Protein AF-F3UEP3-F1 (afdb_monomer)

Organism: NCBI:txid888820

pLDDT: mean 78.16, std 15.45, range [28.45, 93.31]

Radius of gyration: 14.1 Å; Cα contacts (8 Å, |Δi|>4): 152; chains: 1; bounding box: 35×31×40 Å

Nearest PDB structures (foldseek):
  2rez-assembly1_A  TM=4.048E-01  e=1.517E-01  Streptomyces glaucescens
  3tl1-assembly2_B  TM=3.187E-01  e=1.119E-01  Streptomyces coelicolor
  3uid-assembly2_B  TM=3.712E-01  e=2.467E-01  Mycolicibacterium smegmatis MC2 155
  1xfs-assembly1_A  TM=3.760E-01  e=1.062E+00  Nitrosomonas europaea ATCC 19718
  2k5g-assembly1_A  TM=3.538E-01  e=1.727E+00  Bordetella parapertussis

Solvent-accessible surface area (backbone atoms only — not comparable to full-atom values): 6669 Å² total; per-residue (Å²): 138,61,89,79,73,74,69,78,57,55,70,89,88,66,74,79,47,76,49,75,49,78,54,93,56,100,81,65,69,64,65,60,58,53,52,50,50,54,54,61,48,69,78,68,38,96,80,46,46,76,53,73,38,80,91,68,43,32,40,31,40,24,41,67,80,54,100,91,41,69,34,63,41,36,41,39,33,54,47,76,57,98,88,43,48,31,43,39,37,40,36,28,72,65,60,21,54,75,72,58,40,52,68,57,50,66,72,75,109

Foldseek 3Di:
DDPVVPPQPDPPPFDKDKDKAWDDDPPDDCLVVLVVLVVVLVVPCPQWDKDDDVPQSKIFTWGDPDPVDIHTAKIWGWDADPNTTMIMIMHGVVSCVVRVVVVVVVVVD

Sequence (109 aa):
MSSKDFNFNLKRGYPRFRLTVIWDTDTGSLRRLFKNLKQAISTRVDSFEIYDNVRDDVFTLAKVFNEYDSLNIIFFQLSTYGGEQLIRIDFNPNTLKEFGGMKVWRQLI

Secondary structure (DSSP, 8-state):
--GGG------TTPPPEEEEEEE--SS--HHHHHHHHHHHHHTS-TT-EEEEEGGGTEEEEEEEEETTEEEEEEEEEEEEETTEEEEEEEE-HHHHHHTTTHHHHTTT-

Structure (mmCIF, N/CA/C/O backbone):
data_AF-F3UEP3-F1
#
_entry.id   AF-F3UEP3-F1
#
loop_
_atom_site.group_PDB
_atom_site.id
_atom_site.type_symbol
_atom_site.label_atom_id
_atom_site.label_alt_id
_atom_site.label_comp_id
_atom_si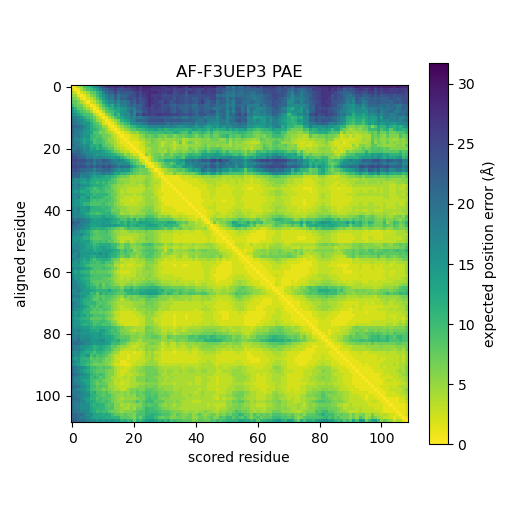te.label_asym_id
_atom_site.label_entity_id
_atom_site.label_seq_id
_atom_site.pdbx_PDB_ins_code
_atom_site.Cartn_x
_atom_s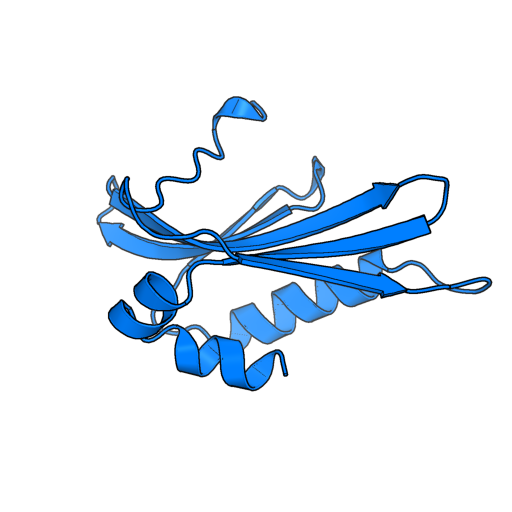ite.Cartn_y
_atom_site.Cartn_z
_atom_site.occupancy
_atom_site.B_iso_or_equiv
_atom_site.auth_seq_id
_atom_site.auth_comp_id
_atom_site.auth_asym_id
_atom_site.auth_atom_id
_atom_site.pdbx_PDB_model_num
ATOM 1 N N . MET A 1 1 ? 9.336 18.190 4.644 1.00 36.84 1 MET A N 1
ATOM 2 C CA . MET A 1 1 ? 8.780 17.731 3.355 1.00 36.84 1 MET A CA 1
ATOM 3 C C . MET A 1 1 ? 7.299 18.038 3.335 1.00 36.84 1 MET A C 1
ATOM 5 O O . MET A 1 1 ? 6.635 17.845 4.349 1.00 36.84 1 MET A O 1
ATOM 9 N N . SER A 1 2 ? 6.833 18.644 2.249 1.00 28.45 2 SER A N 1
ATOM 10 C CA . SER A 1 2 ? 5.456 19.109 2.088 1.00 28.45 2 SER A CA 1
ATOM 11 C C . SER A 1 2 ? 4.629 17.977 1.481 1.00 28.45 2 SER A C 1
ATOM 13 O O . SER A 1 2 ? 5.124 17.237 0.641 1.00 28.45 2 SER A O 1
ATOM 15 N N . SER A 1 3 ? 3.352 17.864 1.851 1.00 37.12 3 SER A N 1
ATOM 16 C CA . SER A 1 3 ? 2.377 16.899 1.302 1.00 37.12 3 SER A CA 1
ATOM 17 C C . SER A 1 3 ? 2.288 16.896 -0.244 1.00 37.12 3 SER A C 1
ATOM 19 O O . SER A 1 3 ? 1.768 15.955 -0.839 1.00 37.12 3 SER A O 1
ATOM 21 N N . LYS A 1 4 ? 2.856 17.914 -0.907 1.00 36.19 4 LYS A N 1
ATOM 22 C CA . LYS A 1 4 ? 2.969 18.037 -2.367 1.00 36.19 4 LYS A CA 1
ATOM 23 C C . LYS A 1 4 ? 4.040 17.143 -3.014 1.00 36.19 4 LYS A C 1
ATOM 25 O O . LYS A 1 4 ? 4.029 17.019 -4.234 1.00 36.19 4 LYS A O 1
ATOM 30 N N . ASP A 1 5 ? 4.903 16.495 -2.231 1.00 38.44 5 ASP A N 1
ATOM 31 C CA . ASP A 1 5 ? 5.998 15.666 -2.759 1.00 38.44 5 ASP A CA 1
ATOM 32 C C . ASP A 1 5 ? 5.579 14.201 -3.026 1.00 38.44 5 ASP A C 1
ATOM 34 O O . ASP A 1 5 ? 6.301 13.455 -3.681 1.00 38.44 5 ASP A O 1
ATOM 38 N N . PHE A 1 6 ? 4.369 13.786 -2.621 1.00 41.50 6 PHE A N 1
ATOM 39 C CA . PHE A 1 6 ? 3.786 12.486 -2.996 1.00 41.50 6 PHE A CA 1
ATOM 40 C C . PHE A 1 6 ? 3.061 12.573 -4.345 1.00 41.50 6 PHE A C 1
ATOM 42 O O . PHE A 1 6 ? 1.867 12.278 -4.465 1.00 41.50 6 PHE A O 1
ATOM 49 N N . ASN A 1 7 ? 3.775 12.997 -5.388 1.00 38.66 7 ASN A N 1
ATOM 50 C CA . ASN A 1 7 ? 3.246 12.920 -6.744 1.00 38.66 7 ASN A CA 1
ATOM 51 C C . ASN A 1 7 ? 3.116 11.445 -7.144 1.00 38.66 7 ASN A C 1
ATOM 53 O O . ASN A 1 7 ? 4.092 10.750 -7.413 1.00 38.66 7 ASN A O 1
ATOM 57 N N . PHE A 1 8 ? 1.873 10.962 -7.174 1.00 46.38 8 PHE A N 1
ATOM 58 C CA . PHE A 1 8 ? 1.491 9.698 -7.793 1.00 46.38 8 PHE A CA 1
ATOM 59 C C . PHE A 1 8 ? 1.740 9.760 -9.298 1.00 46.38 8 PHE A C 1
ATOM 61 O O . PHE A 1 8 ? 0.816 9.962 -10.084 1.00 46.38 8 PHE A O 1
ATOM 68 N N . ASN A 1 9 ? 2.987 9.559 -9.711 1.00 43.84 9 ASN A N 1
ATOM 69 C CA . ASN A 1 9 ? 3.338 9.389 -11.113 1.00 43.84 9 ASN A CA 1
ATOM 70 C C . ASN A 1 9 ? 2.995 7.969 -11.571 1.00 43.84 9 ASN A C 1
ATOM 72 O O . ASN A 1 9 ? 3.860 7.231 -12.013 1.00 43.84 9 ASN A O 1
ATOM 76 N N . LEU A 1 10 ? 1.725 7.562 -11.491 1.00 50.81 10 LEU A N 1
ATOM 77 C CA . LEU A 1 10 ? 1.262 6.485 -12.367 1.00 50.81 10 LEU A CA 1
ATOM 78 C C . LEU A 1 10 ? 1.393 7.004 -13.806 1.00 50.81 10 LEU A C 1
ATOM 80 O O . LEU A 1 10 ? 1.010 8.148 -14.069 1.00 50.81 10 LEU A O 1
ATOM 84 N N . LYS A 1 11 ? 1.924 6.193 -14.733 1.00 47.88 11 LYS A N 1
ATOM 85 C CA . LYS A 1 11 ? 1.931 6.523 -16.171 1.00 47.88 11 LYS A CA 1
ATOM 86 C C . LYS A 1 11 ? 0.551 7.094 -16.549 1.00 47.88 11 LYS A C 1
ATOM 88 O O . LYS A 1 11 ? -0.472 6.449 -16.301 1.00 47.88 11 LYS A O 1
ATOM 93 N N . ARG A 1 12 ? 0.510 8.319 -17.096 1.00 49.84 12 ARG A N 1
ATOM 94 C CA . ARG A 1 12 ? -0.744 8.971 -17.519 1.00 49.84 12 ARG A CA 1
ATOM 95 C C . ARG A 1 12 ? -1.525 8.011 -18.428 1.00 49.84 12 ARG A C 1
ATOM 97 O O . ARG A 1 12 ? -0.960 7.492 -19.384 1.00 49.84 12 ARG A O 1
ATOM 104 N N . GLY A 1 13 ? -2.802 7.777 -18.118 1.00 54.41 13 GLY A N 1
ATOM 105 C CA . GLY A 1 13 ? -3.711 6.968 -18.942 1.00 54.41 13 GLY A CA 1
ATOM 106 C C . GLY A 1 13 ? -4.062 5.576 -18.410 1.00 54.41 13 GLY A C 1
ATOM 107 O O . GLY A 1 13 ? -4.949 4.940 -18.971 1.00 54.41 13 GLY A O 1
ATOM 108 N N . TYR A 1 14 ? -3.447 5.098 -17.324 1.00 57.09 14 TYR A N 1
ATOM 109 C CA . TYR A 1 14 ? -3.846 3.816 -16.739 1.00 57.09 14 TYR A CA 1
ATOM 110 C C . TYR A 1 14 ? -4.927 3.971 -15.643 1.00 57.09 14 TYR A C 1
ATOM 112 O O . TYR A 1 14 ? -4.830 4.880 -14.815 1.00 57.09 14 TYR A O 1
ATOM 120 N N . PRO A 1 15 ? -5.927 3.066 -15.573 1.00 65.94 15 PRO A N 1
ATOM 121 C CA . PRO A 1 15 ? -7.002 3.125 -14.580 1.00 65.94 15 PRO A CA 1
ATOM 122 C C . PRO A 1 15 ? -6.479 2.944 -13.150 1.00 65.94 15 PRO A C 1
ATOM 124 O O . PRO A 1 15 ? -5.669 2.057 -12.879 1.00 65.94 15 PRO A O 1
ATOM 127 N N . ARG A 1 16 ? -6.960 3.782 -12.227 1.00 73.44 16 ARG A N 1
ATOM 128 C CA . ARG A 1 16 ? -6.615 3.734 -10.802 1.00 73.44 16 ARG A CA 1
ATOM 129 C C . ARG A 1 16 ? -7.677 2.954 -10.042 1.00 73.44 16 ARG A C 1
ATOM 131 O O . ARG A 1 16 ? -8.857 3.278 -10.134 1.00 73.44 16 ARG A O 1
ATOM 138 N N . PHE A 1 17 ? -7.243 1.978 -9.260 1.00 81.50 17 PHE A N 1
ATOM 139 C CA . PHE A 1 17 ? -8.109 1.179 -8.407 1.00 81.50 17 PHE A CA 1
ATOM 140 C C . PHE A 1 17 ? -7.867 1.561 -6.953 1.00 81.50 17 PHE A C 1
ATOM 142 O O . PHE A 1 17 ? -6.739 1.861 -6.555 1.00 81.50 17 PHE A O 1
ATOM 149 N N . ARG A 1 18 ? -8.947 1.573 -6.173 1.00 82.94 18 ARG A N 1
ATOM 150 C CA . ARG A 1 18 ? -8.923 1.843 -4.739 1.00 82.94 18 ARG A CA 1
ATOM 151 C C . ARG A 1 18 ? -9.627 0.714 -4.012 1.00 82.94 18 ARG A C 1
ATOM 153 O O . ARG A 1 18 ? -10.780 0.421 -4.312 1.00 82.94 18 ARG A O 1
ATOM 160 N N . LEU A 1 19 ? -8.935 0.144 -3.038 1.00 83.69 19 LEU A N 1
ATOM 161 C CA . LEU A 1 19 ? -9.514 -0.710 -2.017 1.00 83.69 19 LEU A CA 1
ATOM 162 C C . LEU A 1 19 ? -9.517 0.068 -0.700 1.00 83.69 19 LEU A C 1
ATOM 164 O O . LEU A 1 19 ? -8.498 0.638 -0.310 1.00 83.69 19 LEU A O 1
ATOM 168 N N . THR A 1 20 ? -10.657 0.091 -0.020 1.00 82.50 20 THR A N 1
ATOM 169 C CA . THR A 1 20 ? -10.778 0.674 1.316 1.00 82.50 20 THR A CA 1
ATOM 170 C C . THR A 1 20 ? -11.151 -0.435 2.279 1.00 82.50 20 THR A C 1
ATOM 172 O O . THR A 1 20 ? -12.191 -1.068 2.116 1.00 82.50 20 THR A O 1
ATOM 175 N N . VAL A 1 21 ? -10.301 -0.661 3.274 1.00 80.12 21 VAL A N 1
ATOM 176 C CA . VAL A 1 21 ? -10.597 -1.546 4.396 1.00 80.12 21 VAL A CA 1
ATOM 177 C C . VAL A 1 21 ? -11.096 -0.670 5.533 1.00 80.12 21 VAL A C 1
ATOM 179 O O . VAL A 1 21 ? -10.328 0.103 6.110 1.00 80.12 21 VAL A O 1
ATOM 182 N N . ILE A 1 22 ? -12.395 -0.767 5.802 1.00 76.31 22 ILE A N 1
ATOM 183 C CA . ILE A 1 22 ? -13.035 -0.159 6.967 1.00 76.31 22 ILE A CA 1
ATOM 184 C C . ILE A 1 22 ? -12.984 -1.194 8.075 1.00 76.31 22 ILE A C 1
ATOM 186 O O . ILE A 1 22 ? -13.289 -2.368 7.852 1.00 76.31 22 ILE A O 1
ATOM 190 N N . TRP A 1 23 ? -12.558 -0.765 9.250 1.00 72.94 23 TRP A N 1
ATOM 191 C CA . TRP A 1 23 ? -12.476 -1.635 10.401 1.00 72.94 23 TRP A CA 1
ATOM 192 C C . TRP A 1 23 ? -13.186 -0.957 11.556 1.00 72.94 23 TRP A C 1
ATOM 194 O O . TRP A 1 23 ? -12.740 0.071 12.066 1.00 72.94 23 TRP A O 1
ATOM 204 N N . ASP A 1 24 ? -14.308 -1.552 11.929 1.00 65.12 24 ASP A N 1
ATOM 205 C CA . ASP A 1 24 ? -15.077 -1.141 13.084 1.00 65.12 24 ASP A CA 1
ATOM 206 C C . ASP A 1 24 ? -14.347 -1.621 14.343 1.00 65.12 24 ASP A C 1
ATOM 208 O O . ASP A 1 24 ? -14.149 -2.822 14.552 1.00 65.12 24 ASP A O 1
ATOM 212 N N . THR A 1 25 ? -13.855 -0.688 15.153 1.00 60.19 25 THR A N 1
ATOM 213 C CA . THR A 1 25 ? -13.301 -1.027 16.464 1.00 60.19 25 THR A CA 1
ATOM 214 C C . THR A 1 25 ? -13.824 -0.104 17.529 1.00 60.19 25 THR A C 1
ATOM 216 O O . THR A 1 25 ? -13.328 1.010 17.682 1.00 60.19 25 THR A O 1
ATOM 219 N N . ASP A 1 26 ? -14.642 -0.683 18.396 1.00 60.41 26 ASP A N 1
ATOM 220 C CA . ASP A 1 26 ? -14.872 -0.186 19.748 1.00 60.41 26 ASP A CA 1
ATOM 221 C C . ASP A 1 26 ? -13.634 -0.350 20.663 1.00 60.41 26 ASP A C 1
ATOM 223 O O . ASP A 1 26 ? -13.598 0.196 21.763 1.00 60.41 26 ASP A O 1
ATOM 227 N N . THR A 1 27 ? -12.603 -1.120 20.262 1.00 56.91 27 THR A N 1
ATOM 228 C CA . THR A 1 27 ? -11.569 -1.621 21.202 1.00 56.91 27 THR A CA 1
ATOM 229 C C . THR A 1 27 ? -10.103 -1.574 20.735 1.00 56.91 27 THR A C 1
ATOM 231 O O . THR A 1 27 ? -9.226 -2.078 21.440 1.00 56.91 27 THR A O 1
ATOM 234 N N . GLY A 1 28 ? -9.759 -0.957 19.597 1.00 63.97 28 GLY A N 1
ATOM 235 C CA . GLY A 1 28 ? -8.368 -0.972 19.117 1.00 63.97 28 GLY A CA 1
ATOM 236 C C . GLY A 1 28 ? -7.994 0.131 18.130 1.00 63.97 28 GLY A C 1
ATOM 237 O O . GLY A 1 28 ? -8.835 0.684 17.442 1.00 63.97 28 GLY A O 1
ATOM 238 N N . SER A 1 29 ? -6.697 0.455 18.047 1.00 73.00 29 SER A N 1
ATOM 239 C CA . SER A 1 29 ? -6.175 1.386 17.040 1.00 73.00 29 SER A CA 1
ATOM 240 C C . SER A 1 29 ? -5.676 0.638 15.805 1.00 73.00 29 SER A C 1
ATOM 242 O O . SER A 1 29 ? -4.737 -0.166 15.880 1.00 73.00 29 SER A O 1
ATOM 244 N N . LEU A 1 30 ? -6.219 0.996 14.642 1.00 84.88 30 LEU A N 1
ATOM 245 C CA . LEU A 1 30 ? -5.804 0.501 13.331 1.00 84.88 30 LEU A CA 1
ATOM 246 C C . LEU A 1 30 ? -4.344 0.838 13.000 1.00 84.88 30 LEU A C 1
ATOM 248 O O . LEU A 1 30 ? -3.710 0.183 12.173 1.00 84.88 30 LEU A O 1
ATOM 252 N N . ARG A 1 31 ? -3.766 1.819 13.701 1.00 84.94 31 ARG A N 1
ATOM 253 C CA . ARG A 1 31 ? -2.370 2.236 13.547 1.00 84.94 31 ARG A CA 1
ATOM 254 C C . ARG A 1 31 ? -1.383 1.098 13.791 1.00 84.94 31 ARG A C 1
ATOM 256 O O . ARG A 1 31 ? -0.368 1.027 13.100 1.00 84.94 31 ARG A O 1
ATOM 263 N N . ARG A 1 32 ? -1.654 0.194 14.743 1.00 84.44 32 ARG A N 1
ATOM 264 C CA . ARG A 1 32 ? -0.770 -0.963 14.980 1.00 84.44 32 ARG A CA 1
ATOM 265 C C . ARG A 1 32 ? -0.817 -1.940 13.807 1.00 84.44 32 ARG A C 1
ATOM 267 O O . ARG A 1 32 ? 0.234 -2.379 13.353 1.00 84.44 32 ARG A O 1
ATOM 274 N N . LEU A 1 33 ? -2.012 -2.232 13.292 1.00 85.88 33 LEU A N 1
ATOM 275 C CA . LEU A 1 33 ? -2.184 -3.081 12.109 1.00 85.88 33 LEU A CA 1
ATOM 276 C C . LEU A 1 33 ? -1.496 -2.467 10.890 1.00 85.88 33 LEU A C 1
ATOM 278 O O . LEU A 1 33 ? -0.773 -3.162 10.187 1.00 85.88 33 LEU A O 1
ATOM 282 N N . PHE A 1 34 ? -1.632 -1.156 10.698 1.00 89.75 34 PHE A N 1
ATOM 283 C CA . PHE A 1 34 ? -0.981 -0.436 9.609 1.00 89.75 34 PHE A CA 1
ATOM 284 C C . PHE A 1 34 ? 0.555 -0.500 9.684 1.00 89.75 34 PHE A C 1
ATOM 286 O O . PHE A 1 34 ? 1.221 -0.753 8.680 1.00 89.75 34 PHE A O 1
ATOM 293 N N . LYS A 1 35 ? 1.135 -0.353 10.885 1.00 88.62 35 LYS A N 1
ATOM 294 C CA . LYS A 1 35 ? 2.583 -0.532 11.105 1.00 88.62 35 LYS A CA 1
ATOM 295 C C . LYS A 1 35 ? 3.036 -1.968 10.828 1.00 88.62 35 LYS A C 1
ATOM 297 O O . LYS A 1 35 ? 4.043 -2.165 10.151 1.00 88.62 35 LYS A O 1
ATOM 302 N N . ASN A 1 36 ? 2.278 -2.955 11.305 1.00 87.81 36 ASN A N 1
ATOM 303 C CA . ASN A 1 36 ? 2.575 -4.369 11.071 1.00 87.81 36 ASN A CA 1
ATOM 304 C C . ASN A 1 36 ? 2.480 -4.724 9.582 1.00 87.81 36 ASN A C 1
ATOM 306 O O . ASN A 1 36 ? 3.320 -5.464 9.082 1.00 87.81 36 ASN A O 1
ATOM 310 N N . LEU A 1 37 ? 1.504 -4.160 8.866 1.00 88.69 37 LEU A N 1
ATOM 311 C CA . LEU A 1 37 ? 1.355 -4.313 7.422 1.00 88.69 37 LEU A CA 1
ATOM 312 C C . LEU A 1 37 ? 2.598 -3.802 6.686 1.00 88.69 37 LEU A C 1
ATOM 314 O O . LEU A 1 37 ? 3.174 -4.532 5.881 1.00 88.69 37 LEU A O 1
ATOM 318 N N . LYS A 1 38 ? 3.060 -2.587 7.009 1.00 90.88 38 LYS A N 1
ATOM 319 C CA . LYS A 1 38 ? 4.296 -2.027 6.441 1.00 90.88 38 LYS A CA 1
ATOM 320 C C . LYS A 1 38 ? 5.493 -2.956 6.678 1.00 90.88 38 LYS A C 1
ATOM 322 O O . LYS A 1 38 ? 6.241 -3.224 5.744 1.00 90.88 38 LYS A O 1
ATOM 327 N N . GLN A 1 39 ? 5.659 -3.464 7.901 1.00 89.25 39 GLN A N 1
ATOM 328 C CA . GLN A 1 39 ? 6.765 -4.363 8.254 1.00 89.25 39 GLN A CA 1
ATOM 329 C C . GLN A 1 39 ? 6.672 -5.724 7.541 1.00 89.25 39 GLN A C 1
ATOM 331 O O . GLN A 1 39 ? 7.671 -6.266 7.069 1.00 89.25 39 GLN A O 1
ATOM 336 N N . ALA A 1 40 ? 5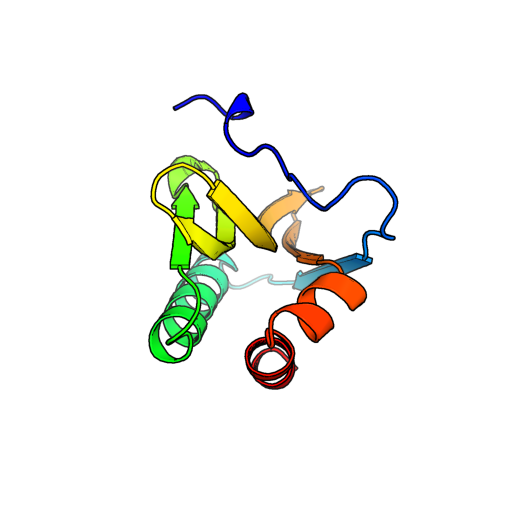.468 -6.286 7.426 1.00 87.19 40 ALA A N 1
ATOM 337 C CA . ALA A 1 40 ? 5.249 -7.535 6.705 1.00 87.19 40 ALA A CA 1
ATOM 338 C C . ALA A 1 40 ? 5.597 -7.389 5.216 1.00 87.19 40 ALA A C 1
ATOM 340 O O . ALA A 1 40 ? 6.228 -8.276 4.648 1.00 87.19 40 ALA A O 1
ATOM 341 N N . ILE A 1 41 ? 5.251 -6.252 4.606 1.00 87.31 41 ILE A N 1
ATOM 342 C CA . ILE A 1 41 ? 5.622 -5.939 3.222 1.00 87.31 41 ILE A CA 1
ATOM 343 C C . ILE A 1 41 ? 7.139 -5.732 3.109 1.00 87.31 41 ILE A C 1
ATOM 345 O O . ILE A 1 41 ? 7.757 -6.324 2.231 1.00 87.31 41 ILE A O 1
ATOM 349 N N . SER A 1 42 ? 7.764 -4.963 4.011 1.00 85.12 42 SER A N 1
ATOM 350 C CA . SER A 1 42 ? 9.197 -4.621 3.927 1.00 85.12 42 SER A CA 1
ATOM 351 C C . SER A 1 42 ? 10.129 -5.832 3.943 1.00 85.12 42 SER A C 1
ATOM 353 O O . SER A 1 42 ? 11.218 -5.775 3.392 1.00 85.12 42 SER A O 1
ATOM 355 N N . THR A 1 43 ? 9.709 -6.933 4.565 1.00 82.38 43 THR A N 1
ATOM 356 C CA . THR A 1 43 ? 10.496 -8.177 4.637 1.00 82.38 43 THR A CA 1
ATOM 357 C C . THR A 1 43 ? 10.392 -9.053 3.386 1.00 82.38 43 THR A C 1
ATOM 359 O O . THR A 1 43 ? 11.009 -10.113 3.339 1.00 82.38 43 THR A O 1
ATOM 362 N N . ARG A 1 44 ? 9.588 -8.660 2.389 1.00 77.25 44 ARG A N 1
ATOM 363 C CA . ARG A 1 44 ? 9.208 -9.518 1.252 1.00 77.25 44 ARG A CA 1
ATOM 364 C C . ARG A 1 44 ? 9.343 -8.832 -0.113 1.00 77.25 44 ARG A C 1
ATOM 366 O O . ARG A 1 44 ? 8.805 -9.328 -1.104 1.00 77.25 44 ARG A O 1
ATOM 373 N N . VAL A 1 45 ? 10.009 -7.678 -0.169 1.00 73.06 45 VAL A N 1
ATOM 374 C CA . VAL A 1 45 ? 10.027 -6.777 -1.334 1.00 73.06 45 VAL A CA 1
ATOM 375 C C . VAL A 1 45 ? 11.427 -6.575 -1.915 1.00 73.06 45 VAL A C 1
ATOM 377 O O . VAL A 1 45 ? 11.880 -5.453 -2.076 1.00 73.06 45 VAL A O 1
ATOM 380 N N . ASP A 1 46 ? 12.094 -7.655 -2.317 1.00 75.06 46 ASP A N 1
ATOM 381 C CA . ASP A 1 46 ? 13.483 -7.608 -2.822 1.00 75.06 46 ASP A CA 1
ATOM 382 C C . ASP A 1 46 ? 13.694 -6.718 -4.069 1.00 75.06 46 ASP A C 1
ATOM 384 O O . ASP A 1 46 ? 14.821 -6.372 -4.406 1.00 75.06 46 ASP A O 1
ATOM 388 N N . SER A 1 47 ? 12.627 -6.351 -4.789 1.00 83.81 47 SER A N 1
ATOM 389 C CA . SER A 1 47 ? 12.694 -5.561 -6.029 1.00 83.81 47 SER A CA 1
ATOM 390 C C . SER A 1 47 ? 12.012 -4.193 -5.959 1.00 83.81 47 SER A C 1
ATOM 392 O O . SER A 1 47 ? 11.829 -3.565 -7.012 1.00 83.81 47 SER A O 1
ATOM 394 N N . PHE A 1 48 ? 11.586 -3.775 -4.767 1.00 89.88 48 PHE A N 1
ATOM 395 C CA . PHE A 1 48 ? 10.869 -2.526 -4.525 1.00 89.88 48 PHE A CA 1
ATOM 396 C C . PHE A 1 48 ? 11.430 -1.820 -3.295 1.00 89.88 48 PHE A C 1
ATOM 398 O O . PHE A 1 48 ? 11.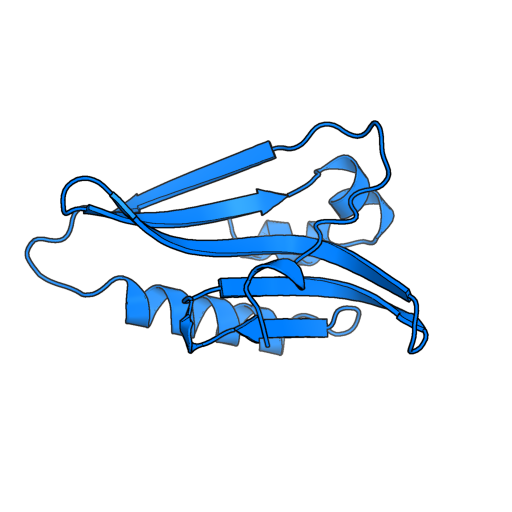966 -2.452 -2.392 1.00 89.88 48 PHE A O 1
ATOM 405 N N . GLU A 1 49 ? 11.223 -0.514 -3.235 1.00 91.06 49 GLU A N 1
ATOM 406 C CA . GLU A 1 49 ? 11.513 0.285 -2.052 1.00 91.06 49 GLU A CA 1
ATOM 407 C C . GLU A 1 49 ? 10.222 0.710 -1.361 1.00 91.06 49 GLU A C 1
ATOM 409 O O . GLU A 1 49 ? 9.148 0.769 -1.971 1.00 91.06 49 GLU A O 1
ATOM 414 N N . ILE A 1 50 ? 10.328 1.000 -0.066 1.00 91.25 50 ILE A N 1
ATOM 415 C CA . ILE A 1 50 ? 9.244 1.593 0.708 1.00 91.25 50 ILE A CA 1
ATOM 416 C C . ILE A 1 50 ? 9.629 3.023 1.044 1.00 91.25 50 ILE A C 1
ATOM 418 O O . ILE A 1 50 ? 10.592 3.252 1.772 1.00 91.25 50 ILE A O 1
ATOM 422 N N . TYR A 1 51 ? 8.819 3.966 0.576 1.00 90.81 51 TYR A N 1
ATOM 423 C CA . TYR A 1 51 ? 8.881 5.358 1.005 1.00 90.81 51 TYR A CA 1
ATOM 424 C C . TYR A 1 51 ? 7.770 5.615 2.009 1.00 90.81 51 TYR A C 1
ATOM 426 O O . TYR A 1 51 ? 6.595 5.393 1.705 1.00 90.81 51 TYR A O 1
ATOM 434 N N . ASP A 1 52 ? 8.122 6.068 3.207 1.00 90.50 52 ASP A N 1
ATOM 435 C CA . ASP A 1 52 ? 7.166 6.326 4.272 1.00 90.50 52 ASP A CA 1
ATOM 436 C C . ASP A 1 52 ? 7.135 7.789 4.707 1.00 90.50 52 ASP A C 1
ATOM 438 O O . ASP A 1 52 ? 8.118 8.524 4.684 1.00 90.50 52 ASP A O 1
ATOM 442 N N . ASN A 1 53 ? 5.951 8.211 5.129 1.00 86.88 53 ASN A N 1
ATOM 443 C CA . ASN A 1 53 ? 5.725 9.469 5.807 1.00 86.88 53 ASN A CA 1
ATOM 444 C C . ASN A 1 53 ? 4.935 9.171 7.078 1.00 86.88 53 ASN A C 1
ATOM 446 O O . ASN A 1 53 ? 3.706 9.080 7.081 1.00 86.88 53 ASN A O 1
ATOM 450 N N . VAL A 1 54 ? 5.683 8.999 8.168 1.00 79.19 54 VAL A N 1
ATOM 451 C CA . VAL A 1 54 ? 5.148 8.644 9.489 1.00 79.19 54 VAL A CA 1
ATOM 452 C C . VAL A 1 54 ? 4.205 9.722 10.026 1.00 79.19 54 VAL A C 1
ATOM 454 O O . VAL A 1 54 ? 3.262 9.393 10.742 1.00 79.19 54 VAL A O 1
ATOM 457 N N . ARG A 1 55 ? 4.433 10.996 9.675 1.00 82.50 55 ARG A N 1
ATOM 458 C CA . ARG A 1 55 ? 3.586 12.114 10.114 1.00 82.50 55 ARG A CA 1
ATOM 459 C C . ARG A 1 55 ? 2.168 11.987 9.566 1.00 82.50 55 ARG A C 1
ATOM 461 O O . ARG A 1 55 ? 1.221 12.258 10.296 1.00 82.50 55 ARG A O 1
ATOM 468 N N . ASP A 1 56 ? 2.051 11.564 8.313 1.00 83.56 56 ASP A N 1
ATOM 469 C CA . ASP A 1 56 ? 0.774 11.499 7.602 1.00 83.56 56 ASP A CA 1
ATOM 470 C C . ASP A 1 56 ? 0.181 10.077 7.580 1.00 83.56 56 ASP A C 1
ATOM 472 O O . ASP A 1 56 ? -0.817 9.843 6.906 1.00 83.56 56 ASP A O 1
ATOM 476 N N . ASP A 1 57 ? 0.795 9.126 8.299 1.00 89.19 57 ASP A N 1
ATOM 477 C CA . ASP A 1 57 ? 0.472 7.692 8.273 1.00 89.19 57 ASP A CA 1
ATOM 478 C C . ASP A 1 57 ? 0.291 7.139 6.854 1.00 89.19 57 ASP A C 1
ATOM 480 O O . ASP A 1 57 ? -0.674 6.442 6.519 1.00 89.19 57 ASP A O 1
ATOM 484 N N . VAL A 1 58 ? 1.266 7.458 6.013 1.00 91.75 58 VAL A N 1
ATOM 485 C CA . VAL A 1 58 ? 1.315 7.049 4.616 1.00 91.75 58 VAL A CA 1
ATOM 486 C C . VAL A 1 58 ? 2.584 6.253 4.373 1.00 91.75 58 VAL A C 1
ATOM 488 O O . VAL A 1 58 ? 3.657 6.594 4.873 1.00 91.75 58 VAL A O 1
ATOM 491 N N . PHE A 1 59 ? 2.485 5.213 3.554 1.00 93.31 59 PHE A N 1
ATOM 492 C CA . PHE A 1 59 ? 3.657 4.630 2.916 1.00 93.31 59 PHE A CA 1
ATOM 493 C C . PHE A 1 59 ? 3.329 4.170 1.500 1.00 93.31 59 PHE A C 1
ATOM 495 O O . PHE A 1 59 ? 2.173 3.955 1.140 1.00 93.31 59 PHE A O 1
ATOM 502 N N . THR A 1 60 ? 4.356 4.055 0.673 1.00 90.94 60 THR A N 1
ATOM 503 C CA . THR A 1 60 ? 4.232 3.671 -0.729 1.00 90.94 60 THR A CA 1
ATOM 504 C C . THR A 1 60 ? 5.239 2.587 -1.049 1.00 90.94 60 THR A C 1
ATOM 506 O O . THR A 1 60 ? 6.402 2.696 -0.670 1.00 90.94 60 THR A O 1
ATOM 509 N N . LEU A 1 61 ? 4.789 1.559 -1.762 1.00 91.31 61 LEU A N 1
ATOM 510 C CA . LEU A 1 61 ? 5.664 0.604 -2.422 1.00 91.31 61 LEU A CA 1
ATOM 511 C C . LEU A 1 61 ? 6.032 1.164 -3.797 1.00 91.31 61 LEU A C 1
ATOM 513 O O . LEU A 1 61 ? 5.140 1.369 -4.627 1.00 91.31 61 LEU A O 1
ATOM 517 N N . ALA A 1 62 ? 7.315 1.394 -4.043 1.00 90.06 62 ALA A N 1
ATOM 518 C CA . ALA A 1 62 ? 7.811 1.991 -5.272 1.00 90.06 62 ALA A CA 1
ATOM 519 C C . ALA A 1 62 ? 8.766 1.055 -6.013 1.00 90.06 62 ALA A C 1
ATOM 521 O O . ALA A 1 62 ? 9.564 0.336 -5.413 1.00 90.06 62 ALA A O 1
ATOM 522 N N . LYS A 1 63 ? 8.695 1.071 -7.344 1.00 89.50 63 LYS A N 1
ATOM 523 C CA . LYS A 1 63 ? 9.722 0.490 -8.202 1.00 89.50 63 LYS A CA 1
ATOM 524 C C . LYS A 1 63 ? 10.733 1.580 -8.521 1.00 89.50 63 LYS A C 1
ATOM 526 O O . LYS A 1 63 ? 10.372 2.570 -9.146 1.00 89.50 63 LYS A O 1
ATOM 531 N N . VAL A 1 64 ? 11.975 1.381 -8.107 1.00 89.19 64 VAL A N 1
ATOM 532 C CA . VAL A 1 64 ? 13.076 2.294 -8.422 1.00 89.19 64 VAL A CA 1
ATOM 533 C C . VAL A 1 64 ? 13.747 1.832 -9.706 1.00 89.19 64 VAL A C 1
ATOM 535 O O . VAL A 1 64 ? 14.067 0.647 -9.849 1.00 89.19 64 VAL A O 1
ATOM 538 N N . PHE A 1 65 ? 13.908 2.752 -10.654 1.00 86.44 65 PHE A N 1
ATOM 539 C CA . PHE A 1 65 ? 14.661 2.522 -11.887 1.00 86.44 65 PHE A CA 1
ATOM 540 C C . PHE A 1 65 ? 16.081 3.074 -11.762 1.00 86.44 65 PHE A C 1
ATOM 542 O O . PHE A 1 65 ? 17.026 2.438 -12.224 1.00 86.44 65 PHE A O 1
ATOM 549 N N . ASN A 1 66 ? 16.221 4.240 -11.126 1.00 86.56 66 ASN A N 1
ATOM 550 C CA . ASN A 1 66 ? 17.484 4.884 -10.767 1.00 86.56 66 ASN A CA 1
ATOM 551 C C . ASN A 1 66 ? 17.242 5.928 -9.655 1.00 86.56 66 ASN A C 1
ATOM 553 O O . ASN A 1 66 ? 16.121 6.082 -9.179 1.00 86.56 66 ASN A O 1
ATOM 557 N N . GLU A 1 67 ? 18.284 6.659 -9.258 1.00 81.25 67 GLU A N 1
ATOM 558 C CA . GLU A 1 67 ? 18.244 7.645 -8.164 1.00 81.25 67 GLU A CA 1
ATOM 559 C C . GLU A 1 67 ? 17.289 8.837 -8.387 1.00 81.25 67 GLU A C 1
ATOM 561 O O . GLU A 1 67 ? 16.907 9.504 -7.427 1.00 81.25 67 GLU A O 1
ATOM 566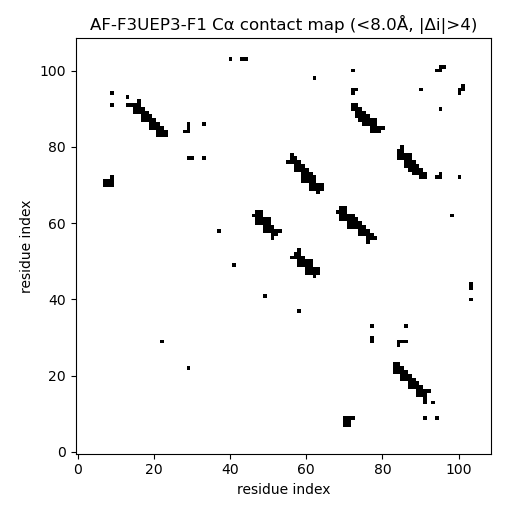 N N . TYR A 1 68 ? 16.868 9.087 -9.630 1.00 81.94 68 TYR A N 1
ATOM 567 C CA . TYR A 1 68 ? 15.967 10.186 -9.995 1.00 81.94 68 TYR A CA 1
ATOM 568 C C . TYR A 1 68 ? 14.599 9.716 -10.496 1.00 81.94 68 TYR A C 1
ATOM 570 O O . TYR A 1 68 ? 13.696 10.538 -10.655 1.00 81.94 68 TYR A O 1
ATOM 578 N N . ASP A 1 69 ? 14.437 8.418 -10.759 1.00 82.94 69 ASP A N 1
ATOM 579 C CA . ASP A 1 69 ? 13.244 7.863 -11.386 1.00 82.94 69 ASP A CA 1
ATOM 580 C C . ASP A 1 69 ? 12.711 6.664 -10.604 1.00 82.94 69 ASP A C 1
ATOM 582 O O . ASP A 1 69 ? 13.332 5.598 -10.500 1.00 82.94 69 ASP A O 1
ATOM 586 N N . SER A 1 70 ? 11.513 6.853 -10.063 1.00 86.31 70 SER A N 1
ATOM 587 C CA . SER A 1 70 ? 10.765 5.827 -9.360 1.00 86.31 70 SER A CA 1
ATOM 588 C C . SER A 1 70 ? 9.284 5.914 -9.699 1.00 86.31 70 SER A C 1
ATOM 590 O O . SER A 1 70 ? 8.735 6.965 -10.039 1.00 86.31 70 SER A O 1
ATOM 592 N N . LEU A 1 71 ? 8.624 4.769 -9.591 1.00 85.88 71 LEU A N 1
ATOM 593 C CA . LEU A 1 71 ? 7.212 4.612 -9.880 1.00 85.88 71 LEU A CA 1
ATOM 594 C C . LEU A 1 71 ? 6.486 4.038 -8.673 1.00 85.88 71 LEU A C 1
ATOM 596 O O . LEU A 1 71 ? 6.781 2.933 -8.221 1.00 85.88 71 LEU A O 1
ATOM 600 N N . ASN A 1 72 ? 5.468 4.752 -8.205 1.00 86.06 72 ASN A N 1
ATOM 601 C CA . ASN A 1 72 ? 4.597 4.284 -7.134 1.00 86.06 72 ASN A CA 1
ATOM 602 C C . ASN A 1 72 ? 3.707 3.138 -7.637 1.00 86.06 72 ASN A C 1
ATOM 604 O O . ASN A 1 72 ? 2.875 3.329 -8.526 1.00 86.06 72 ASN A O 1
ATOM 608 N N . ILE A 1 73 ? 3.871 1.955 -7.048 1.00 87.25 73 ILE A N 1
ATOM 609 C CA . ILE A 1 73 ? 3.150 0.732 -7.420 1.00 87.25 73 ILE A CA 1
ATOM 610 C C . ILE A 1 73 ? 1.898 0.555 -6.558 1.00 87.25 73 ILE A C 1
ATOM 612 O O . ILE A 1 73 ? 0.823 0.265 -7.089 1.00 87.25 73 ILE A O 1
ATOM 616 N N . ILE A 1 74 ? 2.024 0.749 -5.240 1.00 89.19 74 ILE A N 1
ATOM 617 C CA . ILE A 1 74 ? 0.908 0.668 -4.289 1.00 89.19 74 ILE A CA 1
ATOM 618 C C . ILE A 1 74 ? 1.029 1.788 -3.258 1.00 89.19 74 ILE A C 1
ATOM 620 O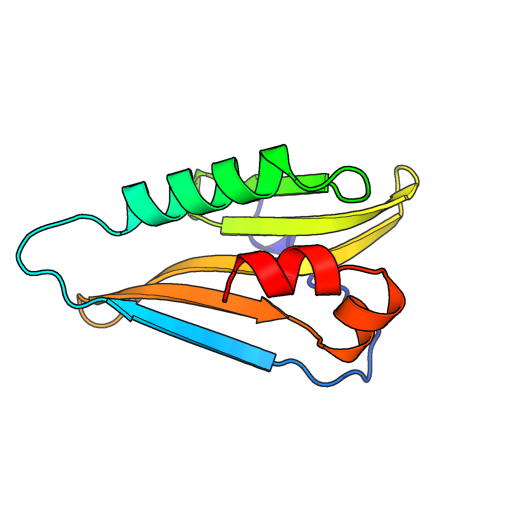 O . ILE A 1 74 ? 2.070 1.940 -2.622 1.00 89.19 74 ILE A O 1
ATOM 624 N N . PHE A 1 75 ? -0.050 2.540 -3.076 1.00 90.56 75 PHE A N 1
ATOM 625 C CA . PHE A 1 75 ? -0.235 3.490 -1.989 1.00 90.56 75 PHE A CA 1
ATOM 626 C C . PHE A 1 75 ? -0.874 2.826 -0.787 1.00 90.56 75 PHE A C 1
ATOM 628 O O . PHE A 1 75 ? -1.844 2.089 -0.957 1.00 90.56 75 PHE A O 1
ATOM 635 N N . PHE A 1 76 ? -0.450 3.214 0.404 1.00 92.31 76 PHE A N 1
ATOM 636 C CA . PHE A 1 76 ? -1.115 2.871 1.646 1.00 92.31 76 PHE A CA 1
ATOM 637 C C . PHE A 1 76 ? -1.302 4.127 2.484 1.00 92.31 76 PHE A C 1
ATOM 639 O O . PHE A 1 76 ? -0.368 4.909 2.670 1.00 92.31 76 PHE A O 1
ATOM 646 N N . GLN A 1 77 ? -2.504 4.299 3.018 1.00 92.94 77 GLN A N 1
ATOM 647 C CA . GLN A 1 77 ? -2.832 5.407 3.900 1.00 92.94 77 GLN A CA 1
ATOM 648 C C . GLN A 1 77 ? -3.744 4.924 5.019 1.00 92.94 77 GLN A C 1
ATOM 650 O O . GLN A 1 77 ? -4.795 4.340 4.753 1.00 92.94 77 GLN A O 1
ATOM 655 N N . LEU A 1 78 ? -3.371 5.219 6.258 1.00 91.62 78 LEU A N 1
ATOM 656 C CA . LEU A 1 78 ? -4.298 5.191 7.379 1.00 91.62 78 LEU A CA 1
ATOM 657 C C . LEU A 1 78 ? -5.024 6.539 7.432 1.00 91.62 78 LEU A C 1
ATOM 659 O O . LEU A 1 78 ? -4.407 7.599 7.343 1.00 91.62 78 LEU A O 1
ATOM 663 N N . SER A 1 79 ? -6.344 6.528 7.539 1.00 86.94 79 SER A N 1
ATOM 664 C CA . SER A 1 79 ? -7.143 7.753 7.642 1.00 86.94 79 SER A CA 1
ATOM 665 C C . SER A 1 79 ? -8.256 7.592 8.654 1.00 86.94 79 SER A C 1
ATOM 667 O O . SER A 1 79 ? -8.680 6.477 8.941 1.00 86.94 79 SER A O 1
ATOM 669 N N . THR A 1 80 ? -8.741 8.724 9.155 1.00 83.94 80 THR A N 1
ATOM 670 C CA . THR A 1 80 ? -9.948 8.787 9.972 1.00 83.94 80 THR A CA 1
ATOM 671 C C . THR A 1 80 ? -11.018 9.541 9.194 1.00 83.94 80 THR A C 1
ATOM 673 O O . THR A 1 80 ? -10.776 10.672 8.770 1.00 83.94 80 THR A O 1
ATOM 676 N N . TYR A 1 81 ? -12.183 8.932 8.997 1.00 78.62 81 TYR A N 1
ATOM 677 C CA . TYR A 1 81 ? -13.330 9.538 8.318 1.00 78.62 81 TYR A CA 1
ATOM 678 C C . TYR A 1 81 ? -14.575 9.316 9.169 1.00 78.62 81 TYR A C 1
ATOM 680 O O . TYR A 1 81 ? -14.874 8.188 9.530 1.00 78.62 81 TYR A O 1
ATOM 688 N N . GLY A 1 82 ? -15.284 10.388 9.533 1.00 78.44 82 GLY A N 1
ATOM 689 C CA . GLY A 1 82 ? -16.520 10.267 10.317 1.00 78.44 82 GLY A CA 1
ATOM 690 C C . GLY A 1 82 ? -16.358 9.614 11.700 1.00 78.44 82 GLY A C 1
ATOM 691 O O . GLY A 1 82 ? -17.336 9.127 12.242 1.00 78.44 82 GLY A O 1
ATOM 692 N N . GLY A 1 83 ? -15.143 9.596 12.265 1.00 78.25 83 GLY A N 1
ATOM 693 C CA . GLY A 1 83 ? -14.829 8.907 13.526 1.00 78.25 83 GLY A CA 1
ATOM 694 C C . GLY A 1 83 ? -14.297 7.479 13.353 1.00 78.25 83 GLY A C 1
ATOM 695 O O . GLY A 1 83 ? -13.700 6.945 14.283 1.00 78.25 83 GLY A O 1
ATOM 696 N N . GLU A 1 84 ? -14.406 6.904 12.157 1.00 79.62 84 GLU A N 1
ATOM 697 C CA . GLU A 1 84 ? -13.919 5.560 11.838 1.00 79.62 84 GLU A CA 1
ATOM 698 C C . GLU A 1 84 ? -12.483 5.597 11.308 1.00 79.62 84 GLU A C 1
ATOM 700 O O . GLU A 1 84 ? -12.113 6.497 10.548 1.00 79.62 84 GLU A O 1
ATOM 705 N N . GLN A 1 85 ? -11.669 4.603 11.677 1.00 84.69 85 GLN A N 1
ATOM 706 C CA . GLN A 1 85 ? -10.339 4.406 11.098 1.00 84.69 85 GLN A CA 1
ATOM 707 C C . GLN A 1 85 ? -10.420 3.468 9.892 1.00 84.69 85 GLN A C 1
ATOM 709 O O . GLN A 1 85 ? -11.048 2.414 9.945 1.00 84.69 85 GLN A O 1
ATOM 714 N N . LEU A 1 86 ? -9.731 3.828 8.811 1.00 87.69 86 LEU A N 1
ATOM 715 C CA . LEU A 1 86 ? 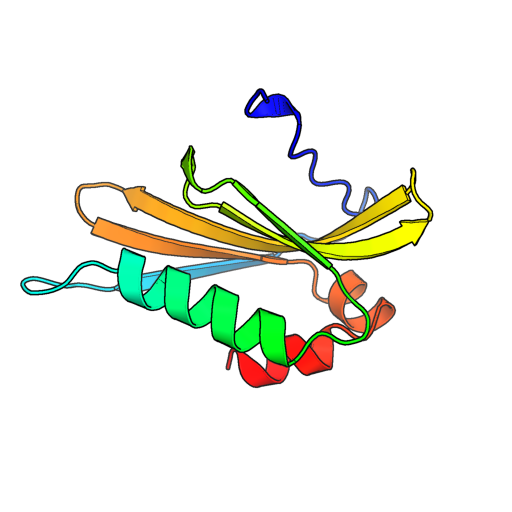-9.680 3.038 7.584 1.00 87.69 86 LEU A CA 1
ATOM 716 C C . LEU A 1 86 ? -8.264 2.949 7.022 1.00 87.69 86 LEU A C 1
ATOM 718 O O . LEU A 1 86 ? -7.464 3.878 7.159 1.00 87.69 86 LEU A O 1
ATOM 722 N N . ILE A 1 87 ? -7.974 1.835 6.352 1.00 90.00 87 ILE A N 1
ATOM 723 C CA . ILE A 1 87 ? -6.781 1.673 5.519 1.00 90.00 87 ILE A CA 1
ATOM 724 C C . ILE A 1 87 ? -7.212 1.789 4.062 1.00 90.00 87 ILE A C 1
ATOM 726 O O . ILE A 1 87 ? -7.966 0.964 3.544 1.00 90.00 87 ILE A O 1
ATOM 730 N N . ARG A 1 88 ? -6.711 2.818 3.387 1.00 90.75 88 ARG A N 1
ATOM 731 C CA . ARG A 1 88 ? -6.848 3.005 1.946 1.00 90.75 88 ARG A CA 1
ATOM 732 C C . ARG A 1 88 ? -5.635 2.419 1.241 1.00 90.75 88 ARG A C 1
ATOM 734 O O . ARG A 1 88 ? -4.498 2.742 1.584 1.00 90.75 88 ARG A O 1
ATOM 741 N N . ILE A 1 89 ? -5.904 1.621 0.216 1.00 90.69 89 ILE A N 1
ATOM 742 C CA . ILE A 1 89 ? -4.911 1.040 -0.679 1.00 90.69 89 ILE A CA 1
ATOM 743 C C . ILE A 1 89 ? -5.242 1.488 -2.102 1.00 90.69 89 ILE A C 1
ATOM 745 O O . ILE A 1 89 ? -6.257 1.073 -2.661 1.00 90.69 89 ILE A O 1
ATOM 749 N N . ASP A 1 90 ? -4.402 2.334 -2.697 1.00 88.88 90 ASP A N 1
ATOM 750 C CA . ASP A 1 90 ? -4.545 2.699 -4.111 1.00 88.88 90 ASP A CA 1
ATOM 751 C C . ASP A 1 90 ? -3.483 1.986 -4.939 1.00 88.88 90 ASP A C 1
ATOM 753 O O . ASP A 1 90 ? -2.301 2.012 -4.606 1.00 88.88 90 ASP A O 1
ATOM 757 N N . PHE A 1 91 ? -3.875 1.410 -6.065 1.00 87.44 91 PHE A N 1
ATOM 758 C CA . PHE A 1 91 ? -2.942 0.738 -6.959 1.00 87.44 91 PHE A CA 1
ATOM 759 C C . PHE A 1 91 ? -3.435 0.781 -8.398 1.00 87.44 91 PHE A C 1
ATOM 761 O O . PHE A 1 91 ? -4.547 1.214 -8.714 1.00 87.44 91 PHE A O 1
ATOM 768 N N . ASN A 1 92 ? -2.575 0.316 -9.288 1.00 84.69 92 ASN A N 1
ATOM 769 C CA . ASN A 1 92 ? -2.904 0.111 -10.679 1.00 84.69 92 ASN A CA 1
ATOM 770 C C . ASN A 1 92 ? -2.588 -1.340 -11.054 1.00 84.69 92 ASN A C 1
ATOM 772 O O . ASN A 1 92 ? -1.414 -1.698 -11.045 1.00 84.69 92 ASN A O 1
ATOM 776 N N . PRO A 1 93 ? -3.577 -2.191 -11.377 1.00 83.25 93 PRO A N 1
ATOM 777 C CA . PRO A 1 93 ? -3.351 -3.608 -11.637 1.00 83.25 93 PRO A CA 1
ATOM 778 C C . PRO A 1 93 ? -2.471 -3.833 -12.868 1.00 83.25 93 PRO A C 1
ATOM 780 O O . PRO A 1 93 ? -1.711 -4.799 -12.897 1.00 83.25 93 PRO A O 1
ATOM 783 N N . ASN A 1 94 ? -2.514 -2.932 -13.854 1.00 84.38 94 ASN A N 1
ATOM 784 C CA . ASN A 1 94 ? -1.670 -3.034 -15.041 1.00 84.38 94 ASN A CA 1
ATOM 785 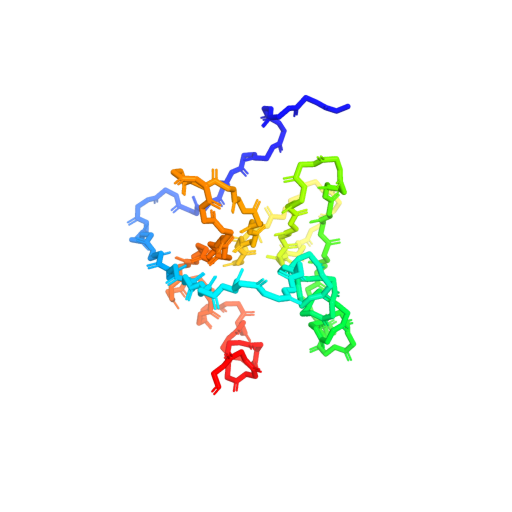C C . ASN A 1 94 ? -0.208 -2.766 -14.680 1.00 84.38 94 ASN A C 1
ATOM 787 O O . ASN A 1 94 ? 0.651 -3.588 -14.978 1.00 84.38 94 ASN A O 1
ATOM 791 N N . THR A 1 95 ? 0.060 -1.682 -13.950 1.00 82.69 95 THR A N 1
ATOM 792 C CA . THR A 1 95 ? 1.404 -1.355 -13.448 1.00 82.69 95 THR A CA 1
ATOM 793 C C . THR A 1 95 ? 1.919 -2.422 -12.477 1.00 82.69 95 THR A C 1
ATOM 795 O O . THR A 1 95 ? 3.058 -2.871 -12.562 1.00 82.69 95 THR A O 1
ATOM 798 N N . LEU A 1 96 ? 1.060 -2.895 -11.577 1.00 86.25 96 LEU A N 1
ATOM 799 C CA . LEU A 1 96 ? 1.364 -3.956 -10.623 1.00 86.25 96 LEU A CA 1
ATOM 800 C C . LEU A 1 96 ? 1.757 -5.262 -11.334 1.00 86.25 96 LEU A C 1
ATOM 802 O O . LEU A 1 96 ? 2.683 -5.946 -10.899 1.00 86.25 96 LEU A O 1
ATOM 806 N N . LYS A 1 97 ? 1.086 -5.602 -12.442 1.00 86.88 97 LYS A N 1
ATOM 807 C CA . LYS A 1 97 ? 1.437 -6.747 -13.292 1.00 86.88 97 LYS A CA 1
ATOM 808 C C . LYS A 1 97 ? 2.737 -6.513 -14.064 1.00 86.88 97 LYS A C 1
ATOM 810 O O . LYS A 1 97 ? 3.596 -7.390 -14.027 1.00 86.88 97 LYS A O 1
ATOM 815 N N . GLU A 1 98 ? 2.887 -5.355 -14.710 1.00 87.19 98 GLU A N 1
ATOM 816 C CA . GLU A 1 98 ? 4.060 -4.960 -15.515 1.00 87.19 98 GLU A CA 1
ATOM 817 C C . GLU A 1 98 ? 5.363 -5.068 -14.713 1.00 87.19 98 GLU A C 1
ATOM 819 O O . GLU A 1 98 ? 6.335 -5.648 -15.188 1.00 87.19 98 GLU A O 1
ATOM 824 N N . PHE A 1 99 ? 5.363 -4.594 -13.465 1.00 87.31 99 PHE A N 1
ATOM 825 C CA . PHE A 1 99 ? 6.569 -4.540 -12.631 1.00 87.31 99 PHE A CA 1
ATOM 826 C C . PHE A 1 99 ? 6.696 -5.697 -11.631 1.00 87.31 99 PHE A C 1
ATOM 828 O O . PHE A 1 99 ? 7.512 -5.633 -10.715 1.00 87.31 99 PHE A O 1
ATOM 835 N N . GLY A 1 100 ? 5.900 -6.763 -11.775 1.00 85.38 100 GLY A N 1
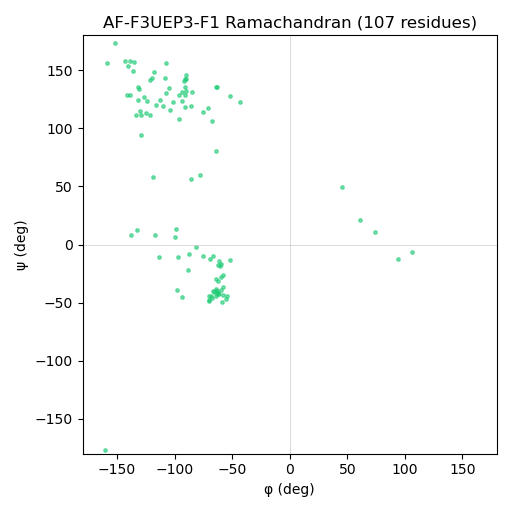ATOM 836 C CA . GLY A 1 100 ? 6.000 -7.957 -10.925 1.00 85.38 100 GLY A CA 1
ATOM 837 C C . GLY A 1 100 ? 5.457 -7.793 -9.497 1.00 85.38 100 GLY A C 1
ATOM 838 O O . GLY A 1 100 ? 5.612 -8.691 -8.666 1.00 85.38 100 GLY A O 1
ATOM 839 N N . GLY A 1 101 ? 4.757 -6.695 -9.211 1.00 83.94 101 GLY A N 1
ATOM 840 C CA . GLY A 1 101 ? 4.135 -6.414 -7.915 1.00 83.94 101 GLY A CA 1
ATOM 841 C C . GLY A 1 101 ? 2.979 -7.355 -7.553 1.00 83.94 101 GLY A C 1
ATOM 842 O O . GLY A 1 101 ? 2.565 -7.404 -6.397 1.00 83.94 101 GLY A O 1
ATOM 843 N N . MET A 1 102 ? 2.508 -8.192 -8.487 1.00 84.75 102 MET A N 1
ATOM 844 C CA . MET A 1 102 ? 1.509 -9.236 -8.204 1.00 84.75 102 MET A CA 1
ATOM 845 C C . MET A 1 102 ? 1.956 -10.235 -7.127 1.00 84.75 102 MET A C 1
ATOM 847 O O . MET A 1 102 ? 1.107 -10.830 -6.464 1.00 84.75 102 MET A O 1
ATOM 851 N N . LYS A 1 103 ? 3.269 -10.435 -6.937 1.00 82.06 103 LYS A N 1
ATOM 852 C CA . LYS A 1 103 ? 3.793 -11.259 -5.833 1.00 82.06 103 LYS A CA 1
ATOM 853 C C . LYS A 1 103 ? 3.492 -10.636 -4.471 1.00 82.06 103 LYS A C 1
ATOM 855 O O . LYS A 1 103 ? 3.099 -11.361 -3.567 1.00 82.06 103 LYS A O 1
ATOM 860 N N . VAL A 1 104 ? 3.631 -9.316 -4.363 1.00 79.56 104 VAL A N 1
ATOM 861 C CA . VAL A 1 104 ? 3.311 -8.558 -3.148 1.00 79.56 104 VAL A CA 1
ATOM 862 C C . VAL A 1 104 ? 1.801 -8.539 -2.936 1.00 79.56 104 VAL A C 1
ATOM 864 O O . VAL A 1 104 ? 1.331 -8.841 -1.849 1.00 79.56 104 VAL A O 1
ATOM 867 N N . TRP A 1 105 ? 1.027 -8.293 -3.996 1.00 80.56 105 TRP A N 1
ATOM 868 C CA . TRP A 1 105 ? -0.436 -8.273 -3.921 1.00 80.56 105 TRP A CA 1
ATOM 869 C C . TRP A 1 105 ? -1.047 -9.581 -3.417 1.00 80.56 105 TRP A C 1
ATOM 871 O O . TRP A 1 105 ? -1.908 -9.552 -2.548 1.00 80.56 105 TRP A O 1
ATOM 881 N N . ARG A 1 106 ? -0.561 -10.735 -3.894 1.00 80.19 106 ARG A N 1
ATOM 882 C CA . ARG A 1 106 ? -1.011 -12.056 -3.418 1.00 80.19 106 ARG A CA 1
ATOM 883 C C . ARG A 1 106 ? -0.750 -12.323 -1.935 1.00 80.19 106 ARG A C 1
ATOM 885 O O . ARG A 1 106 ? -1.249 -13.312 -1.429 1.00 80.19 106 ARG A O 1
ATOM 892 N N . GLN A 1 107 ? 0.076 -11.518 -1.278 1.00 71.88 107 GLN A N 1
ATOM 893 C CA . GLN A 1 107 ? 0.344 -11.639 0.154 1.00 71.88 107 GLN A CA 1
ATOM 894 C C . GLN A 1 107 ? -0.505 -10.674 0.991 1.00 71.88 107 GLN A C 1
ATOM 896 O O . GLN A 1 107 ? -0.479 -10.765 2.215 1.00 71.88 107 GLN A O 1
ATOM 901 N N . LEU A 1 108 ? -1.185 -9.723 0.343 1.00 73.19 108 LEU A N 1
ATOM 902 C CA . LEU A 1 108 ? -2.106 -8.779 0.979 1.00 73.19 108 LEU A CA 1
ATOM 903 C C . LEU A 1 108 ? -3.539 -9.323 1.052 1.00 73.19 108 LEU A C 1
ATOM 905 O O . LEU A 1 108 ? -4.317 -8.832 1.866 1.00 73.19 108 LEU A O 1
ATOM 909 N N . ILE A 1 109 ? -3.871 -10.284 0.183 1.00 64.62 109 ILE A N 1
ATOM 910 C CA . ILE A 1 109 ? -5.131 -11.043 0.164 1.00 64.62 109 ILE A CA 1
ATOM 911 C C . ILE A 1 109 ? -4.936 -12.411 0.812 1.00 64.62 109 ILE A C 1
ATOM 913 O O . ILE A 1 109 ? -5.936 -12.929 1.348 1.00 64.62 109 ILE A O 1
#

Mean predicted aligned error: 7.77 Å